Protein AF-A0A2G2G2T7-F1 (afdb_monomer)

Sequence (148 aa):
MNKIILLFLILFFTSCSSKKPGIEVERDLWPYELYEKFNLRTIVSSYSSPLRYFCLSYPKDFFRPDQLYMPNTQSIIIKNKTRYLSFELISRDEVIVIDIVEGSYKARHLYKFYYNEEFDDYRTDMFFIKQKEDCVEFIIPSDENVSK

Mean predicted aligned error: 13.68 Å

Nearest PDB structures (foldseek):
  1o7d-assembly1_D  TM=6.962E-01  e=3.794E+00  Bos taurus
  2nvw-assembly1_A  TM=4.237E-01  e=1.490E+00  Kluyveromyces lactis
  5zc1-assembly6_F  TM=3.556E-01  e=7.212E+00  Clonorchis sinensis

Foldseek 3Di:
DDDDDDDPPPPDPPDPPPCDDDDPPPDLDAQVQQQVFAFPVQDPVCPQDPPQFAQTDHNCLPAPPVQWDDPDRQKIWGDDPFKIWMWGHPDPQKIWIWIDGHPGDTDIDIFGWDQDPVRRHIHTPRDDDDRDPPGDHDDDPDPPPPDD

pLDDT: mean 73.33, std 20.07, range [36.75, 97.44]

Structure (mmCIF, N/CA/C/O backbone):
data_AF-A0A2G2G2T7-F1
#
_entry.id   AF-A0A2G2G2T7-F1
#
loop_
_atom_site.group_PDB
_atom_site.id
_atom_site.type_symbol
_atom_site.label_atom_id
_atom_site.label_alt_id
_atom_site.label_comp_id
_atom_site.label_asym_id
_atom_site.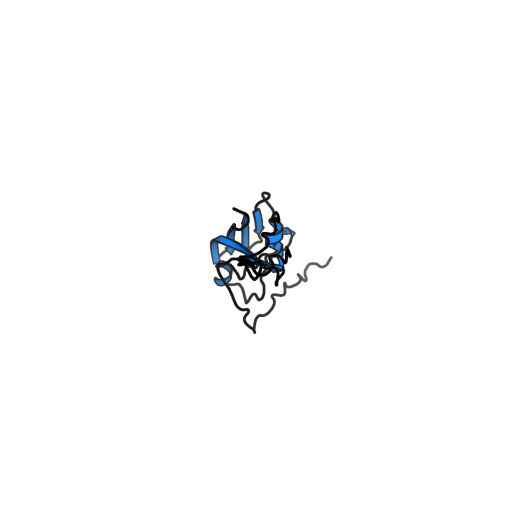label_entity_id
_atom_site.label_seq_id
_atom_site.pdbx_PDB_ins_code
_atom_site.Cartn_x
_atom_site.Cartn_y
_atom_site.Cartn_z
_atom_site.occupancy
_atom_site.B_iso_or_equiv
_atom_site.auth_seq_id
_atom_site.auth_comp_id
_atom_site.auth_asym_id
_atom_site.auth_atom_id
_atom_site.pdbx_PDB_model_num
ATOM 1 N N . MET A 1 1 ? -67.417 -6.172 35.119 1.00 46.91 1 MET A N 1
ATOM 2 C CA . MET A 1 1 ? -66.852 -7.508 34.823 1.00 46.91 1 MET A CA 1
ATOM 3 C C . MET A 1 1 ? -66.696 -7.622 33.312 1.00 46.91 1 MET A C 1
ATOM 5 O O . MET A 1 1 ? -67.512 -7.036 32.619 1.00 46.91 1 MET A O 1
ATOM 9 N N . ASN A 1 2 ? -65.669 -8.340 32.855 1.00 41.97 2 ASN A N 1
ATOM 10 C CA . ASN A 1 2 ? -65.180 -8.523 31.473 1.00 41.97 2 ASN A CA 1
ATOM 11 C C . ASN A 1 2 ? -64.018 -7.617 31.045 1.00 41.97 2 ASN A C 1
ATOM 13 O O . ASN A 1 2 ? -64.149 -6.604 30.367 1.00 41.97 2 ASN A O 1
ATOM 17 N N . LYS A 1 3 ? -62.849 -8.099 31.480 1.00 50.88 3 LYS A N 1
ATOM 18 C CA . LYS A 1 3 ? -61.509 -7.876 30.950 1.00 50.88 3 LYS A CA 1
ATOM 19 C C . LYS A 1 3 ? -61.431 -8.388 29.505 1.00 50.88 3 LYS A C 1
ATOM 21 O O . LYS A 1 3 ? -61.400 -9.596 29.315 1.00 50.88 3 LYS A O 1
ATOM 26 N N . ILE A 1 4 ? -61.335 -7.492 28.531 1.00 55.88 4 ILE A N 1
ATOM 27 C CA . ILE A 1 4 ? -60.616 -7.717 27.264 1.00 55.88 4 ILE A CA 1
ATOM 28 C C . ILE A 1 4 ? -59.943 -6.367 26.967 1.00 55.88 4 ILE A C 1
ATOM 30 O O . ILE A 1 4 ? -60.548 -5.470 26.398 1.00 55.88 4 ILE A O 1
ATOM 34 N N . ILE A 1 5 ? -58.863 -6.033 27.679 1.00 53.44 5 ILE A N 1
ATOM 35 C CA . ILE A 1 5 ? -57.487 -6.356 27.266 1.00 53.44 5 ILE A CA 1
ATOM 36 C C . ILE A 1 5 ? -57.263 -5.749 25.871 1.00 53.44 5 ILE A C 1
ATOM 38 O O . ILE A 1 5 ? -57.617 -6.333 24.858 1.00 53.44 5 ILE A O 1
ATOM 42 N N . LEU A 1 6 ? -56.878 -4.474 25.806 1.00 53.50 6 LEU A N 1
ATOM 43 C CA . LEU A 1 6 ? -55.463 -4.087 25.875 1.00 53.50 6 LEU A CA 1
ATOM 44 C C . LEU A 1 6 ? -54.645 -4.802 24.786 1.00 53.50 6 LEU A C 1
ATOM 46 O O . LEU A 1 6 ? -53.756 -5.579 25.105 1.00 53.50 6 LEU A O 1
ATOM 50 N N . LEU A 1 7 ? -54.956 -4.579 23.505 1.00 48.78 7 LEU A N 1
ATOM 51 C CA . LEU A 1 7 ? -54.079 -5.034 22.417 1.00 48.78 7 LEU A CA 1
ATOM 52 C C . LEU A 1 7 ? -54.193 -4.186 21.137 1.00 48.78 7 LEU A C 1
ATOM 54 O O . LEU A 1 7 ? -54.087 -4.695 20.031 1.00 48.78 7 LEU A O 1
ATOM 58 N N . PHE A 1 8 ? -54.408 -2.876 21.281 1.00 46.44 8 PHE A N 1
ATOM 59 C CA . PHE A 1 8 ? -54.366 -1.915 20.163 1.00 46.44 8 PHE A CA 1
ATOM 60 C C . PHE A 1 8 ? -53.367 -0.773 20.420 1.00 46.44 8 PHE A C 1
ATOM 62 O O . PHE A 1 8 ? -53.538 0.342 19.940 1.00 46.44 8 PHE A O 1
ATOM 69 N N . LEU A 1 9 ? -52.311 -1.054 21.197 1.00 51.38 9 LEU A N 1
ATOM 70 C CA . LEU A 1 9 ? -51.238 -0.101 21.520 1.00 51.38 9 LEU A CA 1
ATOM 71 C C . LEU A 1 9 ? -49.830 -0.635 21.195 1.00 51.38 9 LEU A C 1
ATOM 73 O O . LEU A 1 9 ? -48.843 -0.174 21.757 1.00 51.38 9 LEU A O 1
ATOM 77 N N . ILE A 1 10 ? -49.733 -1.629 20.307 1.00 53.94 10 ILE A N 1
ATOM 78 C CA . ILE A 1 10 ? -48.458 -2.195 19.838 1.00 53.94 10 ILE A CA 1
ATOM 79 C C . ILE A 1 10 ? -48.551 -2.394 18.323 1.00 53.94 10 ILE A C 1
ATOM 81 O O . ILE A 1 10 ? -48.489 -3.503 17.806 1.00 53.94 10 ILE A O 1
ATOM 85 N N . LEU A 1 11 ? -48.773 -1.306 17.593 1.00 49.59 11 LEU A N 1
ATOM 86 C CA . LEU A 1 11 ? -48.593 -1.281 16.148 1.00 49.59 11 LEU A CA 1
ATOM 87 C C . LEU A 1 11 ? -47.595 -0.169 15.836 1.00 49.59 11 LEU A C 1
ATOM 89 O O . LEU A 1 11 ? -47.922 1.012 15.827 1.00 49.59 11 LEU A O 1
ATOM 93 N N . PHE A 1 12 ? -46.366 -0.628 15.599 1.00 48.69 12 PHE A N 1
ATOM 94 C CA . PHE A 1 12 ? -45.331 0.043 14.821 1.00 48.69 12 PHE A CA 1
ATOM 95 C C . PHE A 1 12 ? -44.566 1.208 15.473 1.00 48.69 12 PHE A C 1
ATOM 97 O O . PHE A 1 12 ? -44.232 2.188 14.819 1.00 48.69 12 PHE A O 1
ATOM 104 N N . PHE A 1 13 ? -44.075 0.995 16.699 1.00 47.47 13 PHE A N 1
ATOM 105 C CA . PHE A 1 13 ? -42.664 1.309 16.986 1.00 47.47 13 PHE A CA 1
ATOM 106 C C . PHE A 1 13 ? -41.779 0.173 16.442 1.00 47.47 13 PHE A C 1
ATOM 108 O O .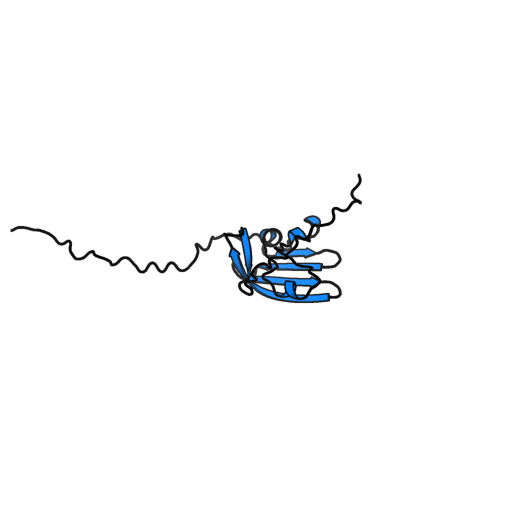 PHE A 1 13 ? -41.065 -0.494 17.186 1.00 47.47 13 PHE A O 1
ATOM 115 N N . THR A 1 14 ? -41.832 -0.096 15.133 1.00 52.59 14 THR A N 1
ATOM 116 C CA . THR A 1 14 ? -40.704 -0.767 14.482 1.00 52.59 14 THR A CA 1
ATOM 117 C C . THR A 1 14 ? -39.697 0.326 14.220 1.00 52.59 14 THR A C 1
ATOM 119 O O . THR A 1 14 ? -39.784 1.061 13.239 1.00 52.59 14 THR A O 1
ATOM 122 N N . SER A 1 15 ? -38.834 0.477 15.215 1.00 45.66 15 SER A N 1
ATOM 123 C CA . SER A 1 15 ? -37.497 1.028 15.153 1.00 45.66 15 SER A CA 1
ATOM 124 C C . SER A 1 15 ? -37.094 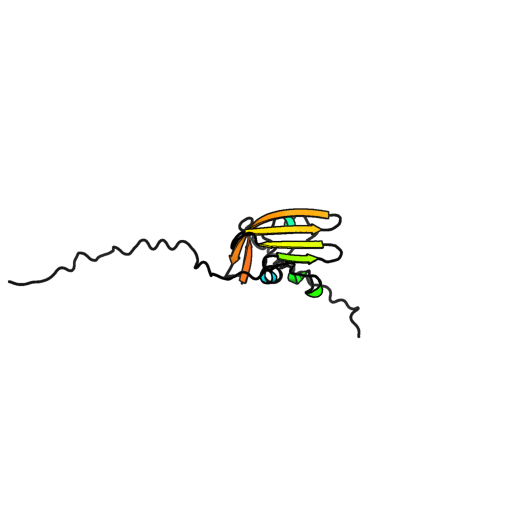1.454 13.747 1.00 45.66 15 SER A C 1
ATOM 126 O O . SER A 1 15 ? -36.933 0.614 12.859 1.00 45.66 15 SER A O 1
ATOM 128 N N . CYS A 1 16 ? -36.839 2.753 13.579 1.00 48.19 16 CYS A N 1
ATOM 129 C CA . CYS A 1 16 ? -35.775 3.196 12.694 1.00 48.19 16 CYS A CA 1
ATOM 130 C C . CYS A 1 16 ? -34.543 2.347 13.027 1.00 48.19 16 CYS A C 1
ATOM 132 O O . CYS A 1 16 ? -33.784 2.667 13.938 1.00 48.19 16 CYS A O 1
ATOM 134 N N . SER A 1 17 ? -34.367 1.224 12.333 1.00 45.78 17 SER A N 1
ATOM 135 C CA . SER A 1 17 ? -33.076 0.580 12.255 1.00 45.78 17 SER A CA 1
ATOM 136 C C . SER A 1 17 ? -32.279 1.507 11.363 1.00 45.78 17 SER A C 1
ATOM 138 O O . SER A 1 17 ? -32.309 1.414 10.137 1.00 45.78 17 SER A O 1
ATOM 140 N N . SER A 1 18 ? -31.615 2.472 11.990 1.00 51.56 18 SER A N 1
ATOM 141 C CA . SER A 1 18 ? -30.443 3.104 11.419 1.00 51.56 18 SER A CA 1
ATOM 142 C C . SER A 1 18 ? -29.399 2.005 11.240 1.00 51.56 18 SER A C 1
ATOM 144 O O . SER A 1 18 ? -28.457 1.901 12.019 1.00 51.56 18 SER A O 1
ATOM 146 N N . LYS A 1 19 ? -29.572 1.147 10.229 1.00 48.22 19 LYS A N 1
ATOM 147 C CA . LYS A 1 19 ? -28.450 0.426 9.649 1.00 48.22 19 LYS A CA 1
ATOM 148 C C . LYS A 1 19 ? -27.574 1.493 9.002 1.00 48.22 19 LYS A C 1
ATOM 150 O O . LYS A 1 19 ? -27.768 1.880 7.855 1.00 48.22 19 LYS A O 1
ATOM 155 N N . LYS A 1 20 ? -26.670 2.031 9.810 1.00 47.25 20 LYS A N 1
ATOM 156 C CA . LYS A 1 20 ? -25.427 2.672 9.398 1.00 47.25 20 LYS A CA 1
ATOM 157 C C . LYS A 1 20 ? -24.285 1.769 9.878 1.00 47.25 20 LYS A C 1
ATOM 159 O O . LYS A 1 20 ? -24.480 1.004 10.818 1.00 47.25 20 LYS A O 1
ATOM 164 N N . PRO A 1 21 ? -23.179 1.771 9.135 1.00 44.53 21 PRO A N 1
ATOM 165 C CA . PRO A 1 21 ? -22.796 0.701 8.224 1.00 44.53 21 PRO A CA 1
ATOM 166 C C . PRO A 1 21 ? -21.820 -0.266 8.883 1.00 44.53 21 PRO A C 1
ATOM 168 O O . PRO A 1 21 ? -21.060 0.157 9.739 1.00 44.53 21 PRO A O 1
ATOM 171 N N . GLY A 1 22 ? -21.804 -1.506 8.390 1.00 46.41 22 GLY A N 1
ATOM 172 C CA . GLY A 1 22 ? -20.716 -2.451 8.618 1.00 46.41 22 GLY A CA 1
ATOM 173 C C . GLY A 1 22 ? -20.611 -2.935 10.058 1.00 46.41 22 GLY A C 1
ATOM 174 O O . GLY A 1 22 ? -20.542 -2.174 11.014 1.00 46.41 22 GLY A O 1
ATOM 175 N N . ILE A 1 23 ? -20.544 -4.244 10.231 1.00 39.66 23 ILE A N 1
ATOM 176 C CA . ILE A 1 23 ? -19.803 -4.752 11.377 1.00 39.66 23 ILE A CA 1
ATOM 177 C C . ILE A 1 23 ? -18.381 -4.222 11.151 1.00 39.66 23 ILE A C 1
ATOM 179 O O . ILE A 1 23 ? -17.771 -4.575 10.143 1.00 39.66 23 ILE A O 1
ATOM 183 N N . GLU A 1 24 ? -17.883 -3.319 12.003 1.00 47.84 24 GLU A N 1
ATOM 184 C CA . GLU A 1 24 ? -16.437 -3.115 12.116 1.00 47.84 24 GLU A CA 1
ATOM 185 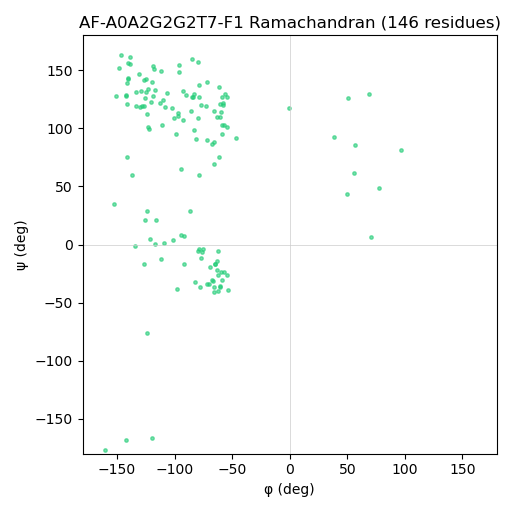C C . GLU A 1 24 ? -15.896 -4.480 12.519 1.00 47.84 24 GLU A C 1
ATOM 187 O O . GLU A 1 24 ? -15.986 -4.889 13.676 1.00 47.84 24 GLU A O 1
ATOM 192 N N . VAL A 1 25 ? -15.459 -5.256 11.530 1.00 45.94 25 VAL A N 1
ATOM 193 C CA . VAL A 1 25 ? -14.764 -6.496 11.806 1.00 45.94 25 VAL A CA 1
ATOM 194 C C . VAL A 1 25 ? -13.507 -6.058 12.539 1.00 45.94 25 VAL A C 1
ATOM 196 O O . VAL A 1 25 ? -12.640 -5.418 11.946 1.00 45.94 25 VAL A O 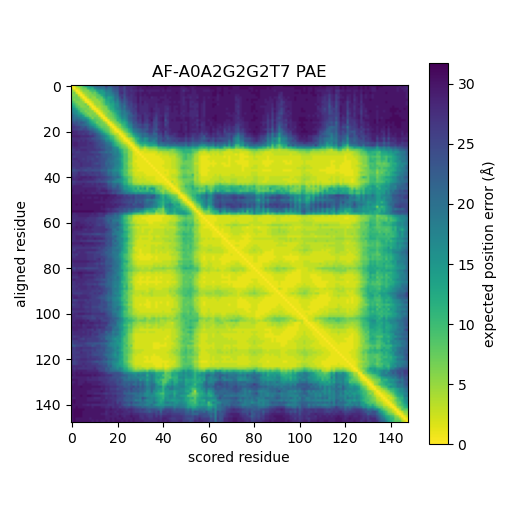1
ATOM 199 N N . GLU A 1 26 ? -13.446 -6.363 13.834 1.00 54.16 26 GLU A N 1
ATOM 200 C CA . GLU A 1 26 ? -12.263 -6.239 14.683 1.00 54.16 26 GLU A CA 1
ATOM 201 C C . GLU A 1 26 ? -11.213 -7.238 14.173 1.00 54.16 26 GLU A C 1
ATOM 203 O O . GLU A 1 26 ? -10.972 -8.295 14.747 1.00 54.16 26 GLU A O 1
ATOM 208 N N . ARG A 1 27 ? -10.673 -6.964 12.986 1.00 58.00 27 ARG A N 1
ATOM 209 C CA . ARG A 1 27 ? -9.522 -7.653 12.427 1.00 58.00 27 ARG A CA 1
ATOM 210 C C . ARG A 1 27 ? -8.321 -6.789 12.745 1.00 58.00 27 ARG A C 1
ATOM 212 O O . ARG A 1 27 ? -8.194 -5.686 12.215 1.00 58.00 27 ARG A O 1
ATOM 219 N N . ASP A 1 28 ? -7.446 -7.308 13.596 1.00 72.88 28 ASP A N 1
ATOM 220 C CA . ASP A 1 28 ? -6.075 -6.826 13.664 1.00 72.88 28 ASP A CA 1
ATOM 221 C C . ASP A 1 28 ? -5.459 -7.025 12.277 1.00 72.88 28 ASP A C 1
ATOM 223 O O . ASP A 1 28 ? -5.156 -8.146 11.870 1.00 72.88 28 ASP A O 1
ATOM 227 N N . LEU A 1 29 ? -5.355 -5.935 11.517 1.00 84.12 29 LEU A N 1
ATOM 228 C CA . LEU A 1 29 ? -4.771 -5.952 10.187 1.00 84.12 29 LEU A CA 1
ATOM 229 C C . LEU A 1 29 ? -3.289 -6.291 10.301 1.00 84.12 29 LEU A C 1
ATOM 231 O O . LEU A 1 29 ? -2.497 -5.507 10.832 1.00 84.12 29 LEU A O 1
ATOM 235 N N . TRP A 1 30 ? -2.895 -7.434 9.754 1.00 90.00 30 TRP A N 1
ATOM 236 C CA . TRP A 1 30 ? -1.485 -7.770 9.647 1.00 90.00 30 TRP A CA 1
ATOM 237 C C . TRP A 1 30 ? -0.895 -7.014 8.446 1.00 90.00 30 TRP A C 1
ATOM 239 O O . TRP A 1 30 ? -1.435 -7.149 7.350 1.00 90.00 30 TRP A O 1
ATOM 249 N N . PRO A 1 31 ? 0.208 -6.239 8.568 1.00 92.00 31 PRO A N 1
ATOM 250 C CA . PRO A 1 31 ? 0.729 -5.445 7.447 1.00 92.00 31 PRO A CA 1
ATOM 251 C C . PRO A 1 31 ? 1.015 -6.249 6.175 1.00 92.00 31 PRO A C 1
ATOM 253 O O . PRO A 1 31 ? 0.938 -5.707 5.077 1.00 92.00 31 PRO A O 1
ATOM 256 N N . TYR A 1 32 ? 1.302 -7.547 6.298 1.00 93.94 32 TYR A N 1
ATOM 257 C CA . TYR A 1 32 ? 1.440 -8.442 5.150 1.00 93.94 32 TYR A CA 1
ATOM 258 C C . TYR A 1 32 ? 0.171 -8.516 4.280 1.00 93.94 32 TYR A C 1
ATOM 260 O O . TYR A 1 32 ? 0.268 -8.639 3.061 1.00 93.94 32 TYR A O 1
ATOM 268 N N . GLU A 1 33 ? -1.021 -8.347 4.857 1.00 94.12 33 GLU A N 1
ATOM 269 C CA . GLU A 1 33 ? -2.270 -8.270 4.092 1.00 94.12 33 GLU A CA 1
ATOM 270 C C . GLU A 1 33 ? -2.293 -7.072 3.134 1.00 94.12 33 GLU A C 1
ATOM 272 O O . GLU A 1 33 ? -2.936 -7.143 2.090 1.00 94.12 33 GLU A O 1
ATOM 277 N N . LEU A 1 34 ? -1.550 -5.993 3.411 1.00 94.19 34 LEU A N 1
ATOM 278 C CA . LEU A 1 34 ? -1.428 -4.871 2.476 1.00 94.19 34 LEU A CA 1
ATOM 279 C C . LEU A 1 34 ? -0.608 -5.255 1.238 1.00 94.19 34 LEU A C 1
ATOM 281 O O . LEU A 1 34 ? -0.916 -4.814 0.135 1.00 94.19 34 LEU A O 1
ATOM 285 N N . TYR A 1 35 ? 0.398 -6.120 1.383 1.00 94.12 35 TYR A N 1
ATOM 286 C CA . TYR A 1 35 ? 1.118 -6.674 0.233 1.00 94.12 35 TYR A CA 1
ATOM 287 C C . TYR A 1 35 ? 0.215 -7.574 -0.622 1.00 94.12 35 TYR A C 1
ATOM 289 O O . TYR A 1 35 ? 0.242 -7.495 -1.852 1.00 94.12 35 TYR A O 1
ATOM 297 N N . GLU A 1 36 ? -0.616 -8.384 0.034 1.00 93.88 36 GLU A N 1
ATOM 298 C CA . GLU A 1 36 ? -1.483 -9.357 -0.628 1.00 93.88 36 GLU A CA 1
ATOM 299 C C . GLU A 1 36 ? -2.741 -8.750 -1.257 1.00 93.88 36 GLU A C 1
ATOM 301 O O . GLU A 1 36 ? -3.203 -9.237 -2.288 1.00 93.88 36 GLU A O 1
ATOM 306 N N . LYS A 1 37 ? -3.330 -7.737 -0.615 1.00 93.62 37 LYS A N 1
ATOM 307 C CA . LYS A 1 37 ? -4.715 -7.319 -0.868 1.00 93.62 37 LYS A CA 1
ATOM 308 C C . LYS A 1 37 ? -4.902 -5.813 -1.013 1.00 93.62 37 LYS A C 1
ATOM 310 O O . LYS A 1 37 ? -6.024 -5.382 -1.252 1.00 93.62 37 LYS A O 1
ATOM 315 N N . PHE A 1 38 ? -3.871 -4.976 -0.887 1.00 92.00 38 PHE A N 1
ATOM 316 C CA . PHE A 1 38 ? -4.061 -3.534 -1.071 1.00 92.00 38 PHE A CA 1
ATOM 317 C C . PHE A 1 38 ? -4.178 -3.159 -2.547 1.00 92.00 38 PHE A C 1
ATOM 319 O O . PHE A 1 38 ? -3.251 -3.354 -3.329 1.00 92.00 38 PHE A O 1
ATOM 326 N N . ASN A 1 39 ? -5.306 -2.566 -2.927 1.00 89.38 39 ASN A N 1
ATOM 327 C CA . ASN A 1 39 ? -5.581 -2.173 -4.298 1.00 89.38 39 ASN A CA 1
ATOM 328 C C . ASN A 1 39 ? -4.947 -0.809 -4.613 1.00 89.38 39 ASN A C 1
ATOM 330 O O . ASN A 1 39 ? -5.506 0.257 -4.327 1.00 89.38 39 ASN A O 1
ATOM 334 N N . LEU A 1 40 ? -3.781 -0.836 -5.259 1.00 86.31 40 LEU A N 1
ATOM 335 C CA . LEU A 1 40 ? -3.004 0.350 -5.627 1.00 86.31 40 LEU A CA 1
ATOM 336 C C . LEU A 1 40 ? -3.738 1.274 -6.611 1.00 86.31 40 LEU A C 1
ATOM 338 O O . LEU A 1 40 ? -3.351 2.429 -6.749 1.00 86.31 40 LEU A O 1
ATOM 342 N N . ARG A 1 41 ? -4.825 0.845 -7.266 1.00 80.75 41 ARG A N 1
ATOM 343 C CA . ARG A 1 41 ? -5.651 1.752 -8.089 1.00 80.75 41 ARG A CA 1
ATOM 344 C C . ARG A 1 41 ? -6.341 2.830 -7.268 1.00 80.75 41 ARG A C 1
ATOM 346 O O . ARG A 1 41 ? -6.824 3.809 -7.818 1.00 80.75 41 ARG A O 1
ATOM 353 N N . THR A 1 42 ? -6.424 2.649 -5.961 1.00 82.81 42 THR A N 1
ATOM 354 C CA . THR A 1 42 ? -7.107 3.595 -5.084 1.00 82.81 42 THR A CA 1
ATOM 355 C C . THR A 1 42 ? -6.158 4.659 -4.528 1.00 82.81 42 THR A C 1
ATOM 357 O O . THR A 1 42 ? -6.574 5.459 -3.706 1.00 82.81 42 THR A O 1
ATOM 360 N N . ILE A 1 43 ? -4.899 4.743 -4.980 1.00 83.19 43 ILE A N 1
ATOM 361 C CA . ILE A 1 43 ? -3.937 5.765 -4.525 1.00 83.19 43 ILE A CA 1
ATOM 362 C C . ILE A 1 43 ? -3.455 6.668 -5.665 1.00 83.19 43 ILE A C 1
ATOM 364 O O . ILE A 1 43 ? -3.389 6.260 -6.823 1.00 83.19 43 ILE A O 1
ATOM 368 N N . VAL A 1 44 ? -3.058 7.899 -5.327 1.00 76.25 44 VAL A N 1
ATOM 369 C CA . VAL A 1 44 ? -2.646 8.947 -6.286 1.00 76.25 44 VAL A CA 1
ATOM 370 C C . VAL A 1 44 ? -1.415 8.533 -7.086 1.00 76.25 44 VAL A C 1
ATOM 372 O O . VAL A 1 44 ? -1.351 8.784 -8.286 1.00 76.25 44 VAL A O 1
ATOM 375 N N . SER A 1 45 ? -0.435 7.887 -6.449 1.00 68.38 45 SER A N 1
ATOM 376 C CA . SER A 1 45 ? 0.826 7.538 -7.115 1.00 68.38 45 SER A CA 1
ATOM 377 C C . SER A 1 45 ? 0.644 6.556 -8.274 1.00 68.38 45 SER A C 1
ATOM 379 O O . SER A 1 45 ? 1.451 6.535 -9.198 1.00 68.38 45 SER A O 1
ATOM 381 N N . SER A 1 46 ? -0.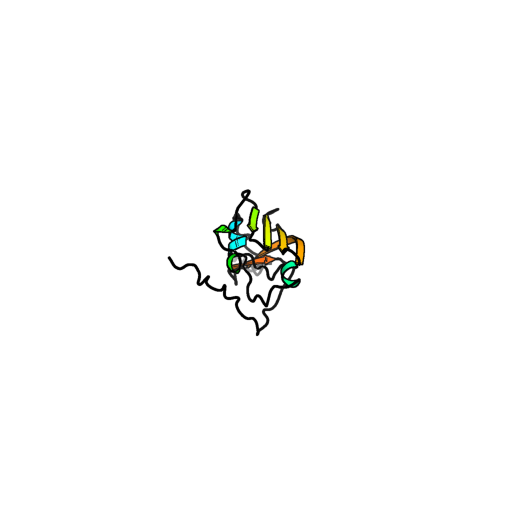450 5.789 -8.291 1.00 62.84 46 SER A N 1
ATOM 382 C CA . SER A 1 46 ? -0.762 4.893 -9.407 1.00 62.84 46 SER A CA 1
ATOM 383 C C . SER A 1 46 ? -1.045 5.628 -10.727 1.00 62.84 46 SER A C 1
ATOM 385 O O . SER A 1 46 ? -0.963 5.028 -11.799 1.00 62.84 46 SER A O 1
ATOM 387 N N . TYR A 1 47 ? -1.323 6.934 -10.674 1.00 60.97 47 TYR A N 1
ATOM 388 C CA . TYR A 1 47 ? -1.672 7.748 -11.837 1.00 60.97 47 TYR A CA 1
ATOM 389 C C . TYR A 1 47 ? -0.480 8.437 -12.508 1.00 60.97 47 TYR A C 1
ATOM 391 O O . TYR A 1 47 ? -0.610 8.871 -13.652 1.00 60.97 47 TYR A O 1
ATOM 399 N N . SER A 1 48 ? 0.679 8.550 -11.849 1.00 53.56 48 SER A N 1
ATOM 400 C CA . SER A 1 48 ? 1.817 9.316 -12.386 1.00 53.56 48 SER A CA 1
ATOM 401 C C . SER A 1 48 ? 2.636 8.598 -13.472 1.00 53.56 48 SER A C 1
ATOM 403 O O . SER A 1 48 ? 3.499 9.239 -14.051 1.00 53.56 48 SER A O 1
ATOM 405 N N . SER A 1 49 ? 2.321 7.334 -13.799 1.00 50.25 49 SER A N 1
ATOM 406 C CA . SER A 1 49 ? 2.886 6.464 -14.860 1.00 50.25 49 SER A CA 1
ATOM 407 C C . SER A 1 49 ? 4.429 6.337 -14.931 1.00 50.25 49 SER A C 1
ATOM 409 O O . SER A 1 49 ? 5.157 7.318 -15.035 1.00 50.25 49 SER A O 1
ATOM 411 N N . PRO A 1 50 ? 4.956 5.096 -14.902 1.00 47.06 50 PRO A N 1
ATOM 412 C CA . PRO A 1 50 ? 5.038 4.258 -16.110 1.00 47.06 50 PRO A CA 1
ATOM 413 C C . PRO A 1 50 ? 4.189 2.985 -16.004 1.00 47.06 50 PRO A C 1
ATOM 415 O O . PRO A 1 50 ? 4.433 1.983 -16.678 1.00 47.06 50 PRO A O 1
ATOM 418 N N . LEU A 1 51 ? 3.201 3.009 -15.115 1.00 47.75 51 LEU A N 1
ATOM 419 C CA . LEU A 1 51 ? 2.258 1.938 -14.887 1.00 47.75 51 LEU A CA 1
ATOM 420 C C . LEU A 1 51 ? 1.348 1.784 -16.129 1.00 47.75 51 LEU A C 1
ATOM 422 O O . LEU A 1 51 ? 0.263 2.353 -16.208 1.00 47.75 51 LEU A O 1
ATOM 426 N N . ARG A 1 52 ? 1.801 0.997 -17.116 1.00 40.19 52 ARG A N 1
ATOM 427 C CA . ARG A 1 52 ? 0.971 0.465 -18.210 1.00 40.19 52 ARG A CA 1
ATOM 428 C C . ARG A 1 52 ? -0.230 -0.281 -17.607 1.00 40.19 52 ARG A C 1
ATOM 430 O O . ARG A 1 52 ? -0.069 -1.395 -17.142 1.00 40.19 52 ARG A O 1
ATOM 437 N N . TYR A 1 53 ? -1.388 0.380 -17.601 1.00 42.44 53 TYR A N 1
ATOM 438 C CA . TYR A 1 53 ? -2.752 -0.150 -17.446 1.00 42.44 53 TYR A CA 1
ATOM 439 C C . TYR A 1 53 ? -2.931 -1.301 -16.435 1.00 42.44 53 TYR A C 1
ATOM 441 O O . TYR A 1 53 ? -2.836 -2.465 -16.789 1.00 42.44 53 TYR A O 1
ATOM 449 N N . PHE A 1 54 ? -3.265 -0.975 -15.181 1.00 51.34 54 PHE A N 1
ATOM 450 C CA . PHE A 1 54 ? -3.479 -1.965 -14.120 1.00 51.34 54 PHE A CA 1
ATOM 451 C C . PHE A 1 54 ? -4.975 -2.159 -13.882 1.00 51.34 54 PHE A C 1
ATOM 453 O O . PHE A 1 54 ? -5.682 -1.222 -13.504 1.00 51.34 54 PHE A O 1
ATOM 460 N N . CYS A 1 55 ? -5.463 -3.373 -14.121 1.00 50.38 55 CYS A N 1
ATOM 461 C CA . CYS A 1 55 ? -6.885 -3.715 -14.012 1.00 50.38 55 CYS A CA 1
ATOM 462 C C . CYS A 1 55 ? -7.281 -4.014 -12.581 1.00 50.38 55 CYS A C 1
ATOM 464 O O . CYS A 1 55 ? -8.357 -3.612 -12.154 1.00 50.38 55 CYS A O 1
ATOM 466 N N . LEU A 1 56 ? -6.350 -4.574 -11.828 1.00 54.03 56 LEU A N 1
ATOM 467 C CA . LEU A 1 56 ? -6.300 -4.709 -10.386 1.00 54.03 56 LEU A CA 1
ATOM 468 C C . LEU A 1 56 ? -4.795 -4.717 -10.091 1.00 54.03 56 LEU A C 1
ATOM 470 O O . LEU A 1 56 ? -4.051 -5.392 -10.798 1.00 54.03 56 LEU A O 1
ATOM 474 N N . SER A 1 57 ? -4.323 -3.867 -9.185 1.00 72.50 57 SER A N 1
ATOM 475 C CA . SER A 1 57 ? -2.894 -3.771 -8.876 1.00 72.50 57 SER A CA 1
ATOM 476 C C . SER A 1 57 ? -2.673 -4.025 -7.408 1.00 72.50 57 SER A C 1
ATOM 478 O O . SER A 1 57 ? -2.834 -3.117 -6.594 1.00 72.50 57 SER A O 1
ATOM 480 N N . TYR A 1 58 ? -2.268 -5.242 -7.081 1.00 87.06 58 TYR A N 1
ATOM 481 C CA . TYR A 1 58 ? -1.793 -5.583 -5.752 1.00 87.06 58 TYR A CA 1
ATOM 482 C C . TYR A 1 58 ? -0.264 -5.514 -5.741 1.00 87.06 58 TYR A C 1
ATOM 484 O O . TYR A 1 58 ? 0.375 -5.780 -6.763 1.00 87.06 58 TYR A O 1
ATOM 492 N N . PRO A 1 59 ? 0.378 -5.153 -4.619 1.00 89.69 59 PRO A N 1
ATOM 493 C CA . PRO A 1 59 ? 1.833 -5.167 -4.551 1.00 89.69 59 PRO A CA 1
ATOM 494 C C . PRO A 1 59 ? 2.442 -6.522 -4.950 1.00 89.69 59 PRO A C 1
ATOM 496 O O . PRO A 1 59 ? 3.434 -6.549 -5.681 1.00 89.69 59 PRO A O 1
ATOM 499 N N . LYS A 1 60 ? 1.823 -7.641 -4.560 1.00 89.25 60 LYS A N 1
ATOM 500 C CA . LYS A 1 60 ? 2.281 -8.991 -4.928 1.00 89.25 60 LYS A CA 1
ATOM 501 C C . LYS A 1 60 ? 2.393 -9.271 -6.427 1.00 89.25 60 LYS A C 1
ATOM 503 O O . LYS A 1 60 ? 3.200 -10.106 -6.819 1.00 89.25 60 LYS A O 1
ATOM 508 N N . ASP A 1 61 ? 1.662 -8.542 -7.266 1.00 82.50 61 ASP A N 1
ATOM 509 C CA . ASP A 1 61 ? 1.678 -8.756 -8.716 1.00 82.50 61 ASP A CA 1
ATOM 510 C C . ASP A 1 61 ? 2.944 -8.164 -9.378 1.00 82.50 61 ASP A C 1
ATOM 512 O O . ASP A 1 61 ? 3.233 -8.438 -10.540 1.00 82.50 61 ASP A O 1
ATOM 516 N N . PHE A 1 62 ? 3.723 -7.345 -8.655 1.00 76.88 62 PHE A N 1
ATOM 517 C CA . PHE A 1 62 ? 4.936 -6.677 -9.172 1.00 76.88 62 PHE A CA 1
ATOM 518 C C . PHE A 1 62 ? 6.174 -6.921 -8.317 1.00 76.88 62 PHE A C 1
ATOM 520 O O . PHE A 1 62 ? 7.298 -6.662 -8.759 1.00 76.88 62 PHE A O 1
ATOM 527 N N . PHE A 1 63 ? 5.974 -7.382 -7.086 1.00 84.50 63 PHE A N 1
ATOM 528 C CA . PHE A 1 63 ? 7.030 -7.606 -6.122 1.00 84.50 63 PHE A CA 1
ATOM 529 C C . PHE A 1 63 ? 7.018 -9.047 -5.646 1.00 84.50 63 PHE A C 1
ATOM 531 O O . PHE A 1 63 ? 5.987 -9.592 -5.255 1.00 84.50 63 PHE A O 1
ATOM 538 N N . ARG A 1 64 ? 8.201 -9.646 -5.622 1.00 88.06 64 ARG A N 1
ATOM 539 C CA . ARG A 1 64 ? 8.383 -11.005 -5.127 1.00 88.06 64 ARG A CA 1
ATOM 540 C C . ARG A 1 64 ? 8.426 -11.038 -3.591 1.00 88.06 64 ARG A C 1
ATOM 542 O O . ARG A 1 64 ? 8.825 -10.045 -2.978 1.00 88.06 64 ARG A O 1
ATOM 549 N N . PRO A 1 65 ? 8.124 -12.183 -2.957 1.00 88.44 65 PRO A N 1
ATOM 550 C CA . PRO A 1 65 ? 8.194 -12.316 -1.501 1.00 88.44 65 PRO A CA 1
ATOM 551 C C . PRO A 1 65 ? 9.583 -12.068 -0.887 1.00 88.44 65 PRO A C 1
ATOM 553 O O . PRO A 1 65 ? 9.671 -11.688 0.273 1.00 88.44 65 PRO A O 1
ATOM 556 N N . ASP A 1 66 ? 10.677 -12.235 -1.641 1.00 91.44 66 ASP A N 1
ATOM 557 C CA . ASP A 1 66 ? 12.050 -11.928 -1.192 1.00 91.44 66 ASP A CA 1
ATOM 558 C C . ASP A 1 66 ? 12.370 -10.420 -1.188 1.00 91.44 66 ASP A C 1
ATOM 560 O O . ASP A 1 66 ? 13.440 -10.010 -0.742 1.00 91.44 66 ASP A O 1
ATOM 564 N N . GLN A 1 67 ? 11.459 -9.585 -1.694 1.00 92.94 67 GLN A N 1
ATOM 565 C CA . GLN A 1 67 ? 11.631 -8.135 -1.831 1.00 92.94 67 GLN A CA 1
ATOM 566 C C . GLN A 1 67 ? 10.921 -7.339 -0.734 1.00 92.94 67 GLN A C 1
ATOM 568 O O . GLN A 1 67 ? 10.916 -6.109 -0.787 1.00 92.94 67 GLN A O 1
ATOM 573 N N . LEU A 1 68 ? 10.308 -8.009 0.244 1.00 95.06 68 LEU A N 1
ATOM 574 C CA . LEU A 1 68 ? 9.580 -7.363 1.331 1.00 95.06 68 LEU A CA 1
ATOM 575 C C . LEU A 1 68 ? 10.189 -7.668 2.698 1.00 95.06 68 LEU A C 1
ATOM 577 O O . LEU A 1 68 ? 10.772 -8.724 2.927 1.00 95.06 68 LEU A O 1
ATOM 581 N N . TYR A 1 69 ? 10.024 -6.733 3.627 1.00 95.75 69 TYR A N 1
ATOM 582 C CA . TYR A 1 69 ? 10.341 -6.918 5.037 1.00 95.75 69 TYR A CA 1
ATOM 583 C C . TYR A 1 69 ? 9.395 -6.089 5.912 1.00 95.75 69 TYR A C 1
ATOM 585 O O . TYR A 1 69 ? 8.898 -5.040 5.503 1.00 95.75 69 TYR A O 1
ATOM 593 N N . MET A 1 70 ? 9.154 -6.555 7.137 1.00 95.69 70 MET A N 1
ATOM 594 C CA . MET A 1 70 ? 8.303 -5.877 8.118 1.00 95.69 70 MET A CA 1
ATOM 595 C C . MET A 1 70 ? 9.177 -5.356 9.263 1.00 95.69 70 MET A C 1
ATOM 597 O O . MET A 1 70 ? 9.618 -6.154 10.092 1.00 95.69 70 MET A O 1
ATOM 601 N N . PRO A 1 71 ? 9.491 -4.048 9.319 1.00 93.69 71 PRO A N 1
ATOM 602 C CA . PRO A 1 71 ? 10.342 -3.505 10.379 1.00 93.69 71 PRO A CA 1
ATOM 603 C C . PRO A 1 71 ? 9.663 -3.510 11.759 1.00 93.69 71 PRO A C 1
ATOM 605 O O . PRO A 1 71 ? 10.346 -3.404 12.774 1.00 93.69 71 PRO A O 1
ATOM 608 N N . ASN A 1 72 ? 8.332 -3.602 11.805 1.00 93.56 72 ASN A N 1
ATOM 609 C CA . ASN A 1 72 ? 7.516 -3.683 13.015 1.00 93.56 72 ASN A CA 1
ATOM 610 C C . ASN A 1 72 ? 6.128 -4.269 12.667 1.00 93.56 72 ASN A C 1
ATOM 612 O O . ASN A 1 72 ? 5.866 -4.626 11.520 1.00 93.56 72 ASN A O 1
ATOM 616 N N . THR A 1 73 ? 5.229 -4.354 13.649 1.00 91.06 73 THR A N 1
ATOM 617 C CA . THR A 1 73 ? 3.870 -4.909 13.489 1.00 91.06 73 THR A CA 1
ATOM 618 C C . THR A 1 73 ? 2.887 -3.992 12.757 1.00 91.06 73 THR A C 1
ATOM 620 O O . THR A 1 73 ? 1.754 -4.392 12.523 1.00 91.06 73 THR A O 1
ATOM 623 N N . GLN A 1 74 ? 3.296 -2.778 12.399 1.00 94.44 74 GLN A N 1
ATOM 624 C CA . GLN A 1 74 ? 2.469 -1.746 11.770 1.00 94.44 74 GLN A CA 1
ATOM 625 C C . GLN A 1 74 ? 2.971 -1.379 10.373 1.00 94.44 74 GLN A C 1
ATOM 627 O O . GLN A 1 74 ? 2.415 -0.491 9.735 1.00 94.44 74 GLN A O 1
ATOM 632 N N . SER A 1 75 ? 4.045 -1.993 9.882 1.00 95.94 75 SER A N 1
ATOM 633 C CA . SER A 1 75 ? 4.660 -1.566 8.632 1.00 95.94 75 SER A CA 1
ATOM 634 C C . SER A 1 75 ? 5.121 -2.734 7.786 1.00 95.94 75 SER A C 1
ATOM 636 O O . SER A 1 75 ? 5.669 -3.716 8.285 1.00 95.94 75 SER A O 1
ATOM 638 N N . ILE A 1 76 ? 4.965 -2.572 6.478 1.00 97.44 76 ILE A N 1
ATOM 639 C CA . ILE A 1 76 ? 5.573 -3.428 5.469 1.00 97.44 76 ILE A CA 1
ATOM 640 C C . ILE A 1 76 ? 6.280 -2.547 4.449 1.00 97.44 76 ILE A C 1
ATOM 642 O O . ILE A 1 76 ? 5.733 -1.563 3.953 1.00 97.44 76 ILE A O 1
ATOM 646 N N . ILE A 1 77 ? 7.521 -2.907 4.151 1.00 97.38 77 ILE A N 1
ATOM 647 C CA . ILE A 1 77 ? 8.344 -2.244 3.152 1.00 97.38 77 ILE A CA 1
ATOM 648 C C . ILE A 1 77 ? 8.635 -3.255 2.058 1.00 97.38 77 ILE A C 1
ATOM 650 O O . ILE A 1 77 ? 9.031 -4.382 2.336 1.00 97.38 77 ILE A O 1
ATOM 654 N N . ILE A 1 78 ? 8.453 -2.832 0.814 1.00 94.75 78 ILE A N 1
ATOM 655 C CA . ILE A 1 78 ? 8.609 -3.636 -0.387 1.00 94.75 78 ILE A CA 1
ATOM 656 C C . ILE A 1 78 ? 9.539 -2.868 -1.323 1.00 94.75 78 ILE A C 1
ATOM 658 O O . ILE A 1 78 ? 9.264 -1.729 -1.705 1.00 94.75 78 ILE A O 1
ATOM 662 N N . LYS A 1 79 ? 10.684 -3.453 -1.664 1.00 92.62 79 LYS A N 1
ATOM 663 C CA . LYS A 1 79 ? 11.737 -2.755 -2.397 1.00 92.62 79 LYS A CA 1
ATOM 664 C C . LYS A 1 79 ? 12.410 -3.667 -3.410 1.00 92.62 79 LYS A C 1
ATOM 666 O O . LYS A 1 79 ? 12.936 -4.720 -3.068 1.00 92.62 79 LYS A O 1
ATOM 671 N N . ASN A 1 80 ? 12.491 -3.195 -4.648 1.00 87.75 80 ASN A N 1
ATOM 672 C CA . ASN A 1 80 ? 13.355 -3.769 -5.674 1.00 87.75 80 ASN A CA 1
ATOM 673 C C . ASN A 1 80 ? 14.376 -2.718 -6.153 1.00 87.75 80 ASN A C 1
ATOM 675 O O . ASN A 1 80 ? 14.573 -1.689 -5.503 1.00 87.75 80 ASN A O 1
ATOM 679 N N . LYS A 1 81 ? 15.064 -2.985 -7.271 1.00 87.12 81 LYS A N 1
ATOM 680 C CA . LYS A 1 81 ? 16.081 -2.067 -7.808 1.00 87.12 81 LYS A CA 1
ATOM 681 C C . LYS A 1 81 ? 15.511 -0.696 -8.174 1.00 87.12 81 LYS A C 1
ATOM 683 O O . LYS A 1 81 ? 16.203 0.283 -7.973 1.00 87.12 81 LYS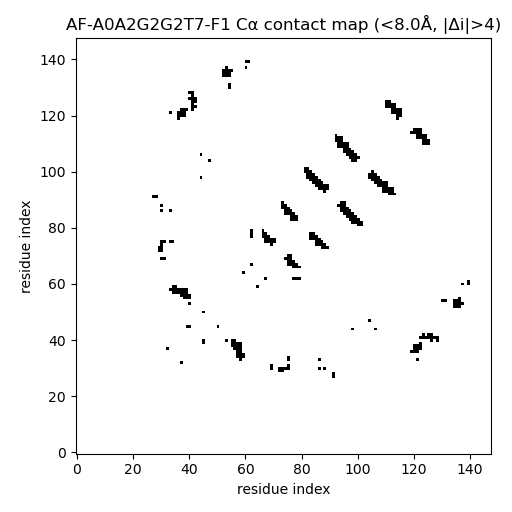 A O 1
ATOM 688 N N . THR A 1 82 ? 14.281 -0.633 -8.679 1.00 84.50 82 THR A N 1
ATOM 689 C CA . THR A 1 82 ? 13.708 0.572 -9.301 1.00 84.50 82 THR A CA 1
ATOM 690 C C . THR A 1 82 ? 12.566 1.194 -8.504 1.00 84.50 82 THR A C 1
ATOM 692 O O . THR A 1 82 ? 12.134 2.299 -8.824 1.00 84.50 82 THR A O 1
ATOM 695 N N . ARG A 1 83 ? 12.020 0.497 -7.501 1.00 86.75 83 ARG A N 1
ATOM 696 C CA . ARG A 1 83 ? 10.849 0.946 -6.744 1.00 86.75 83 ARG A CA 1
ATOM 697 C C . ARG A 1 83 ? 10.962 0.619 -5.261 1.00 86.75 83 ARG A C 1
ATOM 699 O O . ARG A 1 83 ? 11.374 -0.475 -4.881 1.00 86.75 83 ARG A O 1
ATOM 706 N N . TYR A 1 84 ? 10.543 1.575 -4.443 1.00 92.25 84 TYR A N 1
ATOM 707 C CA . TYR A 1 84 ? 10.325 1.449 -3.008 1.00 92.25 84 TYR A CA 1
ATOM 708 C C . TYR A 1 84 ? 8.859 1.765 -2.719 1.00 92.25 84 TYR A C 1
ATOM 710 O O . TYR A 1 84 ? 8.388 2.852 -3.048 1.00 92.25 84 TYR A O 1
ATOM 718 N N . LEU A 1 85 ? 8.160 0.824 -2.099 1.00 93.12 85 LEU A N 1
ATOM 719 C CA . LEU A 1 85 ? 6.782 0.951 -1.656 1.00 93.12 85 LEU A CA 1
ATOM 720 C C . LEU A 1 85 ? 6.728 0.618 -0.162 1.00 93.12 85 LEU A C 1
ATOM 722 O O . LEU A 1 85 ? 7.195 -0.438 0.251 1.00 93.12 85 LEU A O 1
ATOM 726 N N . SER A 1 86 ? 6.183 1.512 0.651 1.00 95.94 86 SER A N 1
ATOM 727 C CA . SER A 1 86 ? 5.978 1.290 2.084 1.00 95.94 86 SER A CA 1
ATOM 728 C C . SER A 1 86 ? 4.533 1.561 2.447 1.00 95.94 86 SER A C 1
ATOM 730 O O . SER A 1 86 ? 3.939 2.522 1.951 1.00 95.94 86 SER A O 1
ATOM 732 N N . PHE A 1 87 ? 4.015 0.736 3.346 1.00 96.94 87 PHE A N 1
ATOM 733 C CA . PHE A 1 87 ? 2.757 0.954 4.032 1.00 96.94 87 PHE A CA 1
ATOM 734 C C . PHE A 1 87 ? 3.021 1.046 5.531 1.00 96.94 87 PHE A C 1
ATOM 736 O O . PHE A 1 87 ? 3.646 0.152 6.101 1.00 96.94 87 PHE A O 1
ATOM 743 N N . GLU A 1 88 ? 2.528 2.106 6.166 1.00 96.31 88 GLU A N 1
ATOM 744 C CA . GLU A 1 88 ? 2.627 2.330 7.609 1.00 96.31 88 GLU A CA 1
ATOM 745 C C . GLU A 1 88 ? 1.215 2.531 8.171 1.00 96.31 88 GLU A C 1
ATOM 747 O O . GLU A 1 88 ? 0.553 3.522 7.863 1.00 96.31 88 GLU A O 1
ATOM 752 N N . LEU A 1 89 ? 0.741 1.582 8.975 1.00 94.75 89 LEU A N 1
ATOM 753 C CA . LEU A 1 89 ? -0.536 1.652 9.676 1.00 94.75 89 LEU A CA 1
ATOM 754 C C . LEU A 1 89 ? -0.438 2.652 10.825 1.00 94.75 89 LEU A C 1
ATOM 756 O O . LEU A 1 89 ? 0.365 2.483 11.743 1.00 94.75 89 LEU A O 1
ATOM 760 N N . ILE A 1 90 ? -1.267 3.690 10.762 1.00 93.81 90 ILE A N 1
ATOM 761 C CA . ILE A 1 90 ? -1.332 4.752 11.775 1.00 93.81 90 ILE A CA 1
ATOM 762 C C . ILE A 1 90 ? -2.481 4.487 12.745 1.00 93.81 90 ILE A C 1
ATOM 764 O O . ILE A 1 90 ? -2.348 4.688 13.952 1.00 93.81 90 ILE A O 1
ATOM 768 N N . SER A 1 91 ? -3.593 3.987 12.215 1.00 89.81 91 SER A N 1
ATOM 769 C CA . SER A 1 91 ? -4.768 3.551 12.962 1.00 89.81 91 SER A CA 1
ATOM 770 C C . SER A 1 91 ? -5.360 2.302 12.291 1.00 89.81 91 SER A C 1
ATOM 772 O O . SER A 1 91 ? -4.744 1.697 11.412 1.00 89.81 91 SER A O 1
ATOM 774 N N . ARG A 1 92 ? -6.570 1.907 12.702 1.00 85.75 92 ARG A N 1
ATOM 775 C CA . ARG A 1 92 ? -7.316 0.805 12.073 1.00 85.75 92 ARG A CA 1
ATOM 776 C C . ARG A 1 92 ? -7.751 1.112 10.642 1.00 85.75 92 ARG A C 1
ATOM 778 O O . ARG A 1 92 ? -7.877 0.198 9.839 1.00 85.75 92 ARG A O 1
ATOM 785 N N . ASP A 1 93 ? -8.014 2.379 10.356 1.00 90.06 93 ASP A N 1
ATOM 786 C CA . ASP A 1 93 ? -8.600 2.857 9.109 1.00 90.06 93 ASP A CA 1
ATOM 787 C C . ASP A 1 93 ? -7.698 3.858 8.385 1.00 90.06 93 ASP A C 1
ATOM 789 O O . ASP A 1 93 ? -8.089 4.379 7.346 1.00 90.06 93 ASP A O 1
ATOM 793 N N . GLU A 1 94 ? -6.485 4.108 8.887 1.00 93.50 94 GLU A N 1
ATOM 794 C CA . GLU A 1 94 ? -5.526 5.034 8.293 1.00 93.50 94 GLU A CA 1
ATOM 795 C C . GLU A 1 94 ? -4.174 4.378 8.001 1.00 93.50 94 GLU A C 1
ATOM 797 O O . GLU A 1 94 ? -3.549 3.747 8.861 1.00 93.50 94 GLU A O 1
ATOM 802 N N . VAL A 1 95 ? -3.686 4.594 6.778 1.00 95.00 95 VAL A N 1
ATOM 803 C CA . VAL A 1 95 ? -2.399 4.090 6.295 1.00 95.00 95 VAL A CA 1
ATOM 804 C C . VAL A 1 95 ? -1.622 5.192 5.582 1.00 95.00 95 VAL A C 1
ATOM 806 O O . VAL A 1 95 ? -2.145 5.888 4.708 1.00 95.00 95 VAL A O 1
ATOM 809 N N . ILE A 1 96 ? -0.348 5.356 5.929 1.00 95.56 96 ILE A N 1
ATOM 810 C CA . ILE A 1 96 ? 0.589 6.130 5.117 1.00 95.56 96 ILE A CA 1
ATOM 811 C C . ILE A 1 96 ? 1.139 5.215 4.032 1.00 95.56 96 ILE A C 1
ATOM 813 O O . ILE A 1 96 ? 1.701 4.162 4.322 1.00 95.56 96 ILE A O 1
ATOM 817 N N . VAL A 1 97 ? 1.032 5.658 2.782 1.00 94.19 97 VAL A N 1
ATOM 818 C CA . VAL A 1 97 ? 1.658 5.006 1.632 1.00 94.19 97 VAL A CA 1
ATOM 819 C C . VAL A 1 97 ? 2.792 5.882 1.124 1.00 94.19 97 VAL A C 1
ATOM 821 O O . VAL A 1 97 ? 2.593 7.059 0.802 1.00 94.19 97 VAL A O 1
ATOM 824 N N . ILE A 1 98 ? 3.988 5.303 1.046 1.00 93.38 98 ILE A N 1
ATOM 825 C CA . ILE A 1 98 ? 5.170 5.922 0.442 1.00 93.38 98 ILE A CA 1
ATOM 826 C C . ILE A 1 98 ? 5.506 5.138 -0.817 1.00 93.38 98 ILE A C 1
ATOM 828 O O . ILE A 1 98 ? 5.774 3.945 -0.736 1.00 93.38 98 ILE A O 1
ATOM 832 N N . ASP A 1 99 ? 5.533 5.809 -1.963 1.00 90.06 99 ASP A N 1
ATOM 833 C CA . ASP A 1 99 ? 5.831 5.195 -3.255 1.00 90.06 99 ASP A CA 1
ATOM 834 C C . ASP A 1 99 ? 6.896 6.018 -3.976 1.00 90.06 99 ASP A C 1
ATOM 836 O O . ASP A 1 99 ? 6.719 7.209 -4.251 1.00 90.06 99 ASP A O 1
ATOM 840 N N . ILE A 1 100 ? 8.036 5.389 -4.228 1.00 89.19 100 ILE A N 1
ATOM 841 C CA . ILE A 1 100 ? 9.198 6.004 -4.856 1.00 89.19 100 ILE A CA 1
ATOM 842 C C . ILE A 1 100 ? 9.592 5.133 -6.034 1.00 89.19 100 ILE A C 1
ATOM 844 O O . ILE A 1 100 ? 9.972 3.978 -5.851 1.00 89.19 100 ILE A O 1
ATOM 848 N N . VAL A 1 101 ? 9.551 5.710 -7.230 1.00 85.94 101 VAL A N 1
ATOM 849 C CA . VAL A 1 101 ? 10.066 5.094 -8.453 1.00 85.94 101 VAL A CA 1
ATOM 850 C C . VAL A 1 101 ? 11.329 5.846 -8.846 1.00 85.94 101 VAL A C 1
ATOM 852 O O . VAL A 1 101 ? 11.293 7.056 -9.089 1.00 85.94 101 VAL A O 1
ATOM 855 N N . GLU A 1 102 ? 12.455 5.137 -8.870 1.00 83.50 102 GLU A N 1
ATOM 856 C CA . GLU A 1 102 ? 13.763 5.707 -9.182 1.00 83.50 102 GLU A CA 1
ATOM 857 C C . GLU A 1 102 ? 13.736 6.406 -10.548 1.00 83.50 102 GLU A C 1
ATOM 859 O O . GLU A 1 102 ? 13.253 5.858 -11.538 1.00 83.50 102 GLU A O 1
ATOM 864 N N . GLY A 1 103 ? 14.212 7.653 -10.588 1.00 83.38 103 GLY A N 1
ATOM 865 C CA . GLY A 1 103 ? 14.222 8.468 -11.805 1.00 83.38 103 GLY A CA 1
ATOM 866 C C . GLY A 1 103 ? 12.849 8.957 -12.289 1.00 83.38 103 GLY A C 1
ATOM 867 O O . GLY A 1 103 ? 12.786 9.551 -13.361 1.00 83.38 103 GLY A O 1
ATOM 868 N N . SER A 1 104 ? 11.763 8.738 -11.537 1.00 83.69 104 SER A N 1
ATOM 869 C CA . SER A 1 104 ? 10.406 9.134 -11.939 1.00 83.69 104 SER A CA 1
ATOM 870 C C . SER A 1 104 ? 9.728 10.035 -10.906 1.00 83.69 104 SER A C 1
ATOM 872 O O . SER A 1 104 ? 9.662 11.248 -11.104 1.00 83.69 104 SER A O 1
ATOM 874 N N . TYR A 1 105 ? 9.243 9.484 -9.791 1.00 81.06 105 TYR A N 1
ATOM 875 C CA . TYR A 1 105 ? 8.497 10.253 -8.795 1.00 81.06 105 TYR A CA 1
ATOM 876 C C . TYR A 1 105 ? 8.733 9.760 -7.368 1.00 81.06 105 TYR A C 1
ATOM 878 O O . TYR A 1 105 ? 9.188 8.642 -7.122 1.00 81.06 105 TYR A O 1
ATOM 886 N N . LYS A 1 106 ? 8.366 10.620 -6.415 1.00 87.50 106 LYS A N 1
ATOM 887 C CA . LYS A 1 106 ? 8.306 10.327 -4.985 1.00 87.50 106 LYS A CA 1
ATOM 888 C C . LYS A 1 106 ? 6.990 10.857 -4.430 1.00 87.50 106 LYS A C 1
ATOM 890 O O . LYS A 1 106 ? 6.744 12.059 -4.480 1.00 87.50 106 LYS A O 1
ATOM 895 N N . ALA A 1 107 ? 6.176 9.964 -3.886 1.00 86.44 107 ALA A N 1
ATOM 896 C CA . ALA A 1 107 ? 4.876 10.271 -3.311 1.00 86.44 107 ALA A CA 1
ATOM 897 C C . ALA A 1 107 ? 4.803 9.776 -1.861 1.00 86.44 107 ALA A C 1
ATOM 899 O O . ALA A 1 107 ? 5.334 8.716 -1.524 1.00 86.44 107 ALA A O 1
ATOM 900 N N . ARG A 1 108 ? 4.145 10.556 -1.000 1.00 92.81 108 ARG A N 1
ATOM 901 C CA . ARG A 1 108 ? 3.801 10.181 0.376 1.00 92.81 108 ARG A CA 1
ATOM 902 C C . ARG A 1 108 ? 2.418 10.726 0.684 1.00 92.81 108 ARG A C 1
ATOM 904 O O . ARG A 1 108 ? 2.224 11.938 0.635 1.00 92.81 108 ARG A O 1
ATOM 911 N N . HIS A 1 109 ? 1.491 9.845 1.026 1.00 91.62 109 HIS A N 1
ATOM 912 C CA . HIS A 1 109 ? 0.106 10.217 1.295 1.00 91.62 109 HIS A CA 1
ATOM 913 C C . HIS A 1 109 ? -0.439 9.431 2.482 1.00 91.62 109 HIS A C 1
ATOM 915 O O . HIS A 1 109 ? -0.127 8.254 2.637 1.00 91.62 109 HIS A O 1
ATOM 921 N N . LEU A 1 110 ? -1.251 10.100 3.299 1.00 93.06 110 LEU A N 1
ATOM 922 C CA . LEU A 1 110 ? -2.105 9.467 4.296 1.00 93.06 110 LEU A CA 1
ATOM 923 C C . LEU A 1 110 ? -3.448 9.165 3.634 1.00 93.06 110 LEU A C 1
ATOM 925 O O . LEU A 1 110 ? -4.044 10.056 3.027 1.00 93.06 110 LEU A O 1
ATOM 929 N N . TYR A 1 111 ? -3.901 7.926 3.752 1.00 92.38 111 TYR A N 1
ATOM 930 C CA . TYR A 1 111 ? -5.174 7.463 3.224 1.00 92.38 111 TYR A CA 1
ATOM 931 C C . TYR A 1 111 ? -6.045 6.949 4.348 1.00 92.38 111 TYR A C 1
ATOM 933 O O . TYR A 1 111 ? -5.558 6.202 5.197 1.00 92.38 111 TYR A O 1
ATOM 941 N N . LYS A 1 112 ? -7.339 7.260 4.275 1.00 92.69 112 LYS A N 1
ATOM 942 C CA . LYS A 1 112 ? -8.333 6.399 4.894 1.00 92.69 112 LYS A CA 1
ATOM 943 C C . LYS A 1 112 ? -8.570 5.206 3.990 1.00 92.69 112 LYS A C 1
ATOM 945 O O . LYS A 1 112 ? -8.645 5.352 2.769 1.00 92.69 112 LYS A O 1
ATOM 950 N N . PHE A 1 113 ? -8.653 4.023 4.571 1.00 91.94 113 PHE A N 1
ATOM 951 C CA . PHE A 1 113 ? -8.848 2.794 3.824 1.00 91.94 113 PHE A CA 1
ATOM 952 C C . PHE A 1 113 ? -9.841 1.877 4.524 1.00 91.94 113 PHE A C 1
ATOM 954 O O . PHE A 1 113 ? -10.081 1.966 5.724 1.00 91.94 113 PHE A O 1
ATOM 961 N N . TYR A 1 114 ? -10.467 1.020 3.734 1.00 91.19 114 TYR A N 1
ATOM 962 C CA . TYR A 1 114 ? -11.475 0.078 4.177 1.00 91.19 114 TYR A CA 1
ATOM 963 C C . TYR A 1 114 ? -11.277 -1.244 3.449 1.00 91.19 114 TYR A C 1
ATOM 965 O O . TYR A 1 114 ? -10.711 -1.303 2.355 1.00 91.19 114 TYR A O 1
ATOM 973 N N . TYR A 1 115 ? -11.760 -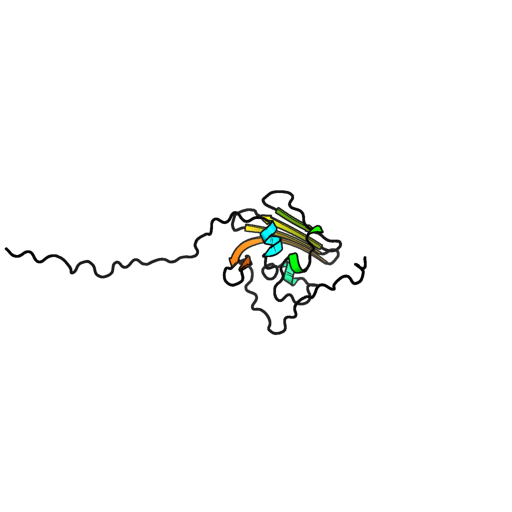2.312 4.067 1.00 91.31 115 TYR A N 1
ATOM 974 C CA . TYR A 1 115 ? -11.833 -3.608 3.420 1.00 91.31 115 TYR A CA 1
ATOM 975 C C . TYR A 1 115 ? -13.126 -3.704 2.608 1.00 91.31 115 TYR A C 1
ATOM 977 O O . TYR A 1 115 ? -14.217 -3.448 3.120 1.00 91.31 115 TYR A O 1
ATOM 985 N N . ASN A 1 116 ? -13.005 -4.052 1.334 1.00 89.31 116 ASN A N 1
ATOM 986 C CA . ASN A 1 116 ? -14.115 -4.283 0.433 1.00 89.31 116 ASN A CA 1
ATOM 987 C C . ASN A 1 116 ? -14.402 -5.791 0.355 1.00 89.31 116 ASN A C 1
ATOM 989 O O . ASN A 1 116 ? -13.623 -6.552 -0.215 1.00 89.31 116 ASN A O 1
ATOM 993 N N . GLU A 1 117 ? -15.538 -6.213 0.914 1.00 88.19 117 GLU A N 1
ATOM 994 C CA . GLU A 1 117 ? -15.936 -7.628 0.957 1.00 88.19 117 GLU A CA 1
ATOM 995 C C . GLU A 1 117 ? -16.266 -8.217 -0.423 1.00 88.19 117 GLU A C 1
ATOM 997 O O . GLU A 1 117 ? -16.043 -9.402 -0.643 1.00 88.19 117 GLU A O 1
ATOM 1002 N N . GLU A 1 118 ? -16.775 -7.408 -1.357 1.00 85.62 118 GLU A N 1
ATOM 1003 C CA . GLU A 1 118 ? -17.149 -7.859 -2.707 1.00 85.62 118 GLU A CA 1
ATOM 1004 C C . GLU A 1 118 ? -15.924 -8.302 -3.513 1.00 85.62 118 GLU A C 1
ATOM 1006 O O . GLU A 1 118 ? -15.991 -9.266 -4.273 1.00 85.62 118 GLU A O 1
ATOM 1011 N N . PHE A 1 119 ? -14.801 -7.607 -3.330 1.00 84.88 119 PHE A N 1
ATOM 1012 C CA . PHE A 1 119 ? -13.570 -7.840 -4.081 1.00 84.88 119 PHE A CA 1
ATOM 1013 C C . PHE A 1 119 ? -12.447 -8.476 -3.255 1.00 84.88 119 PHE A C 1
ATOM 1015 O O . PHE A 1 119 ? -11.364 -8.691 -3.795 1.00 84.88 119 PHE A O 1
ATOM 1022 N N . ASP A 1 120 ? -12.692 -8.771 -1.974 1.00 89.69 120 ASP A N 1
ATOM 1023 C CA . ASP A 1 120 ? -11.694 -9.295 -1.031 1.00 89.69 120 ASP A CA 1
ATOM 1024 C C . ASP A 1 120 ? -10.382 -8.474 -1.027 1.00 89.69 120 ASP A C 1
ATOM 1026 O O . ASP A 1 120 ? -9.277 -9.020 -1.038 1.00 89.69 120 ASP A O 1
ATOM 1030 N N . ASP A 1 121 ? -10.490 -7.140 -1.037 1.00 91.19 121 ASP A N 1
ATOM 1031 C CA . ASP A 1 121 ? -9.338 -6.237 -1.107 1.00 91.19 121 ASP A CA 1
ATOM 1032 C C . ASP A 1 121 ? -9.440 -5.013 -0.183 1.00 91.19 121 ASP A C 1
ATOM 1034 O O . ASP A 1 121 ? -10.508 -4.637 0.295 1.00 91.19 121 ASP A O 1
ATOM 1038 N N . TYR A 1 122 ? -8.299 -4.381 0.096 1.00 92.00 122 TYR A N 1
ATOM 1039 C CA . TYR A 1 122 ? -8.235 -3.096 0.793 1.00 92.00 122 TYR A CA 1
ATOM 1040 C C . TYR A 1 122 ? -8.222 -1.953 -0.218 1.00 92.00 122 TYR A C 1
ATOM 1042 O O . TYR A 1 122 ? -7.438 -1.957 -1.171 1.00 92.00 122 TYR A O 1
ATOM 1050 N N . ARG A 1 123 ? -9.066 -0.946 0.006 1.00 90.31 123 ARG A N 1
ATOM 1051 C CA . ARG A 1 123 ? -9.246 0.216 -0.873 1.00 90.31 123 ARG A CA 1
ATOM 1052 C C . ARG A 1 123 ? -9.194 1.494 -0.072 1.00 90.31 123 ARG A C 1
ATOM 1054 O O . ARG A 1 123 ? -9.676 1.529 1.055 1.00 90.31 123 ARG A O 1
ATOM 1061 N N . THR A 1 124 ? -8.672 2.559 -0.663 1.00 89.69 124 THR A N 1
ATOM 1062 C CA . THR A 1 124 ? -8.805 3.890 -0.069 1.00 89.69 124 THR A CA 1
ATOM 1063 C C . THR A 1 124 ? -10.123 4.554 -0.459 1.00 89.69 124 THR A C 1
ATOM 1065 O O . THR A 1 124 ? -10.759 4.192 -1.454 1.00 89.69 124 THR A O 1
ATOM 1068 N N . ASP A 1 125 ? -10.531 5.545 0.326 1.00 81.12 125 ASP A N 1
ATOM 1069 C CA . ASP A 1 125 ? -11.699 6.386 0.060 1.00 81.12 125 ASP A CA 1
ATOM 1070 C C . ASP A 1 125 ? -11.441 7.507 -0.963 1.00 81.12 125 ASP A C 1
ATOM 1072 O O . ASP A 1 125 ? -12.377 8.192 -1.374 1.00 81.12 125 ASP A O 1
ATOM 1076 N N . MET A 1 126 ? -10.194 7.684 -1.414 1.00 71.19 126 MET A N 1
ATOM 1077 C CA . MET A 1 126 ? -9.831 8.791 -2.300 1.00 71.19 126 MET A CA 1
ATOM 1078 C C . MET A 1 126 ? -10.368 8.631 -3.723 1.00 71.19 126 MET A C 1
ATOM 1080 O O . MET A 1 126 ? -10.692 9.634 -4.358 1.00 71.19 126 MET A O 1
ATOM 1084 N N . PHE A 1 127 ? -10.467 7.405 -4.253 1.00 64.62 127 PHE A N 1
ATOM 1085 C CA . PHE A 1 127 ? -10.830 7.210 -5.659 1.00 64.62 127 PHE A CA 1
ATOM 1086 C C . PHE A 1 127 ? -11.731 6.000 -5.896 1.00 64.62 127 PHE A C 1
ATOM 1088 O O . PHE A 1 127 ? -11.382 4.864 -5.586 1.00 64.62 127 PHE A O 1
ATOM 1095 N N . PHE A 1 128 ? -12.850 6.242 -6.584 1.00 54.94 128 PHE A N 1
ATOM 1096 C CA . PHE A 1 128 ? -13.622 5.202 -7.259 1.00 54.94 128 PHE A CA 1
ATOM 1097 C C . PHE A 1 128 ? -13.250 5.194 -8.746 1.00 54.94 128 PHE A C 1
ATOM 1099 O O . PHE A 1 128 ? -13.788 5.971 -9.536 1.00 54.94 128 PHE A O 1
ATOM 1106 N N . ILE A 1 129 ? -12.304 4.340 -9.150 1.00 54.03 129 ILE A N 1
ATOM 1107 C CA . ILE A 1 129 ? -11.997 4.158 -10.574 1.00 54.03 129 ILE A CA 1
ATOM 1108 C C . ILE A 1 129 ? -12.824 2.997 -11.110 1.00 54.03 129 ILE A C 1
ATOM 1110 O O . ILE A 1 129 ? -12.498 1.837 -10.862 1.00 54.03 129 ILE A O 1
ATOM 1114 N N . LYS A 1 130 ? -13.850 3.296 -11.912 1.00 53.16 130 LYS A N 1
ATOM 1115 C CA . LYS A 1 130 ? -14.515 2.262 -12.712 1.00 53.16 130 LYS A CA 1
ATOM 1116 C C . LYS A 1 130 ? -13.472 1.614 -13.632 1.00 53.16 130 LYS A C 1
ATOM 1118 O O . LYS A 1 130 ? -12.737 2.316 -14.330 1.00 53.16 130 LYS A O 1
ATOM 1123 N N . GLN A 1 131 ? -13.366 0.287 -13.602 1.00 54.41 131 GLN A N 1
ATOM 1124 C CA . GLN A 1 131 ? -12.469 -0.458 -14.484 1.00 54.41 131 GLN A CA 1
ATOM 1125 C C . GLN A 1 131 ? -12.762 -0.070 -15.943 1.00 54.41 131 GLN A C 1
ATOM 1127 O O . GLN A 1 131 ? -13.918 -0.074 -16.360 1.00 54.41 131 GLN A O 1
ATOM 1132 N N . LYS A 1 132 ? -11.730 0.335 -16.698 1.00 52.34 132 LYS A N 1
ATOM 1133 C CA . LYS A 1 132 ? -11.870 0.521 -18.148 1.00 52.34 132 LYS A CA 1
ATOM 1134 C C . LYS A 1 132 ? -11.987 -0.859 -18.794 1.00 52.34 132 LYS A C 1
ATOM 1136 O O . LYS A 1 132 ? -11.274 -1.765 -18.370 1.00 52.34 132 LYS A O 1
ATOM 1141 N N . GLU A 1 133 ? -12.858 -0.988 -19.791 1.00 47.69 133 GLU A N 1
ATOM 1142 C CA . GLU A 1 133 ? -13.128 -2.256 -20.488 1.00 47.69 133 GLU A CA 1
ATOM 1143 C C . GLU A 1 133 ? -11.868 -2.823 -21.169 1.00 47.69 133 GLU A C 1
ATOM 1145 O O . GLU A 1 133 ? -11.618 -4.018 -21.080 1.00 47.69 133 GLU A O 1
ATOM 1150 N N . ASP A 1 134 ? -11.001 -1.963 -21.714 1.00 49.75 134 ASP A N 1
ATOM 1151 C CA . ASP A 1 134 ? -9.788 -2.362 -22.458 1.00 49.75 134 ASP A CA 1
ATOM 1152 C C . ASP A 1 134 ? -8.558 -2.605 -21.573 1.00 49.75 134 ASP A C 1
ATOM 1154 O O . ASP A 1 134 ? -7.413 -2.345 -21.955 1.00 49.75 134 ASP A O 1
ATOM 1158 N N . CYS A 1 135 ? -8.780 -3.013 -20.333 1.00 52.31 135 CYS A N 1
ATOM 1159 C CA . CYS A 1 135 ? -7.688 -3.196 -19.406 1.00 52.31 135 CYS A CA 1
ATOM 1160 C C . CYS A 1 135 ? -7.027 -4.574 -19.603 1.00 52.31 135 CYS A C 1
ATOM 1162 O O . CYS A 1 135 ? -7.711 -5.593 -19.621 1.00 52.31 135 CYS A O 1
ATOM 1164 N N . VAL A 1 136 ? -5.694 -4.600 -19.728 1.00 53.72 136 VAL A N 1
ATOM 1165 C CA . VAL A 1 136 ? -4.902 -5.821 -19.953 1.00 53.72 136 VAL A CA 1
ATOM 1166 C C . VAL A 1 136 ? -4.153 -6.200 -18.676 1.00 53.72 136 VAL A C 1
ATOM 1168 O O . VAL A 1 136 ? -3.490 -5.359 -18.075 1.00 53.72 136 VAL A O 1
ATOM 1171 N N . GLU A 1 137 ? -4.257 -7.462 -18.261 1.00 47.19 137 GLU A N 1
ATOM 1172 C CA . GLU A 1 137 ? -3.524 -8.004 -17.113 1.00 47.19 137 GLU A CA 1
ATOM 1173 C C . GLU A 1 137 ? -2.005 -7.930 -17.339 1.00 47.19 137 GLU A C 1
ATOM 1175 O O . GLU A 1 137 ? -1.502 -8.245 -18.422 1.00 47.19 137 GLU A O 1
ATOM 1180 N N . PHE A 1 138 ? -1.259 -7.502 -16.317 1.00 48.41 138 PHE A N 1
ATOM 1181 C CA . PHE A 1 138 ? 0.198 -7.517 -16.377 1.00 48.41 138 PHE A CA 1
ATOM 1182 C C . PHE A 1 138 ? 0.702 -8.931 -16.096 1.00 48.41 138 PHE A C 1
ATOM 1184 O O . PHE A 1 138 ? 0.660 -9.405 -14.965 1.00 48.41 138 PHE A O 1
ATOM 1191 N N . ILE A 1 139 ? 1.217 -9.588 -17.129 1.00 53.66 139 ILE A N 1
ATOM 1192 C CA . ILE A 1 139 ? 1.882 -10.880 -16.989 1.00 53.66 139 ILE A CA 1
ATOM 1193 C C . ILE A 1 139 ? 3.342 -10.605 -16.625 1.00 53.66 139 ILE A C 1
ATOM 1195 O O . ILE A 1 139 ? 4.082 -10.033 -17.430 1.00 53.66 139 ILE A O 1
ATOM 1199 N N . ILE A 1 140 ? 3.762 -11.011 -15.423 1.00 52.62 140 ILE A N 1
ATOM 1200 C CA . ILE A 1 140 ? 5.181 -11.020 -15.055 1.00 52.62 140 ILE A CA 1
ATOM 1201 C C . ILE A 1 140 ? 5.890 -11.958 -16.044 1.00 52.62 140 ILE A C 1
ATOM 1203 O O . ILE A 1 140 ? 5.531 -13.137 -16.099 1.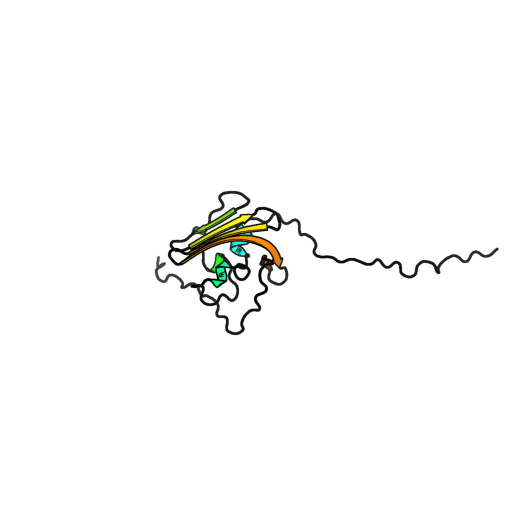00 52.62 140 ILE A O 1
ATOM 1207 N N . PRO A 1 141 ? 6.884 -11.490 -16.822 1.00 54.31 141 PRO A N 1
ATOM 1208 C CA . PRO A 1 141 ? 7.697 -12.393 -17.619 1.00 54.31 141 PRO A CA 1
ATOM 1209 C C . PRO A 1 141 ? 8.339 -13.403 -16.669 1.00 54.31 141 PRO A C 1
ATOM 1211 O O . PRO A 1 141 ? 9.057 -13.011 -15.748 1.00 54.31 141 PRO A O 1
ATOM 1214 N N . SER A 1 142 ? 8.062 -14.693 -16.854 1.00 54.66 142 SER A N 1
ATOM 1215 C CA . SER A 1 142 ? 8.837 -15.728 -16.181 1.00 54.66 142 SER A CA 1
ATOM 1216 C C . SER A 1 142 ? 10.292 -15.538 -16.593 1.00 54.66 142 SER A C 1
ATOM 1218 O O . SER A 1 142 ? 10.583 -15.548 -17.789 1.00 54.66 142 SER A O 1
ATOM 1220 N N . ASP A 1 143 ? 11.197 -15.332 -15.636 1.00 50.81 143 ASP A N 1
ATOM 1221 C CA . ASP A 1 143 ? 12.628 -15.299 -15.923 1.00 50.81 143 ASP A CA 1
ATOM 1222 C C . ASP A 1 143 ? 13.025 -16.634 -16.583 1.00 50.81 143 ASP A C 1
ATOM 1224 O O . ASP A 1 143 ? 13.192 -17.648 -15.906 1.00 50.81 143 ASP A O 1
ATOM 1228 N N . GLU A 1 144 ? 13.225 -16.643 -17.906 1.00 47.19 144 GLU A N 1
ATOM 1229 C CA . GLU A 1 144 ? 13.755 -17.799 -18.658 1.00 47.19 144 GLU A CA 1
ATOM 1230 C C . GLU A 1 144 ? 15.184 -18.187 -18.213 1.00 47.19 144 GLU A C 1
ATOM 1232 O O . GLU A 1 144 ? 15.720 -19.215 -18.623 1.00 47.19 144 GLU A O 1
ATOM 1237 N N . ASN A 1 145 ? 15.797 -17.399 -17.321 1.00 44.72 145 ASN A N 1
ATOM 1238 C CA . ASN A 1 145 ? 17.123 -17.640 -16.759 1.00 44.72 145 ASN A CA 1
ATOM 1239 C C . ASN A 1 145 ? 17.130 -18.376 -15.411 1.00 44.72 145 ASN A C 1
ATOM 1241 O O . ASN A 1 145 ? 18.201 -18.531 -14.828 1.00 44.72 145 ASN A O 1
ATOM 1245 N N . VAL A 1 146 ? 15.998 -18.894 -14.924 1.00 49.38 146 VAL A N 1
ATOM 1246 C CA . VAL A 1 146 ? 16.016 -19.900 -13.844 1.00 49.38 146 VAL A CA 1
ATOM 1247 C C . VAL A 1 146 ? 15.959 -21.294 -14.465 1.00 49.38 146 VAL A C 1
ATOM 1249 O O . VAL A 1 146 ? 14.999 -22.046 -14.324 1.00 49.38 146 VAL A O 1
ATOM 1252 N N . SER A 1 147 ? 17.018 -21.623 -15.203 1.00 40.56 147 SER A N 1
ATOM 1253 C CA . SER A 1 147 ? 17.347 -22.999 -15.558 1.00 40.56 147 SER A CA 1
ATOM 1254 C C . SER A 1 147 ? 18.451 -23.503 -14.628 1.00 40.56 147 SER A C 1
ATOM 1256 O O . SER A 1 147 ? 19.610 -23.142 -14.815 1.00 40.56 147 SER A O 1
ATOM 1258 N N . LYS A 1 148 ? 18.040 -24.421 -13.740 1.00 36.75 148 LYS A N 1
ATOM 1259 C CA . LYS A 1 148 ? 18.819 -25.368 -12.913 1.00 36.75 148 LYS A CA 1
ATOM 1260 C C . LYS A 1 148 ? 19.436 -24.871 -11.609 1.00 36.75 148 LYS A C 1
ATOM 1262 O O . LYS A 1 148 ? 20.265 -23.943 -11.631 1.00 36.75 148 LYS A O 1
#

Secondary structure (DSSP, 8-state):
-------SS-S---------S---------THHHHHHB-GGGSGGGGSSS----SS--GGGTS-GGGEEEEETTEEEEE-SSEEEEEEE-SSSEEEEEEEETTTEEEEEEEEEEEETTTTEEEESS---PPPTT-----PPP-TT---

Radius of gyration: 23.3 Å; Cα contacts (8 Å, |Δi|>4): 207; chains: 1; bounding box: 86×36×57 Å

Solvent-accessible surface area (backbone atoms only — not comparable to full-atom values): 9433 Å² total; per-residue (Å²): 140,84,90,76,77,92,78,89,84,82,80,76,89,70,66,85,74,77,83,70,78,74,82,81,72,92,62,85,72,53,37,66,52,48,40,69,26,25,37,44,74,26,43,74,74,58,71,73,60,92,66,79,53,72,69,75,37,33,49,55,72,81,44,58,82,91,34,49,51,62,92,51,81,42,26,32,40,37,45,62,98,54,37,41,40,36,42,36,52,78,53,97,44,33,35,36,41,37,44,34,36,69,99,74,51,78,44,76,47,79,39,50,44,48,78,39,79,94,74,70,29,35,36,34,78,82,43,87,73,78,76,64,89,89,52,49,80,81,75,72,79,75,68,85,82,77,72,132